Protein AF-A0A4R4DYJ2-F1 (afdb_monomer_lite)

Organism: NCBI:txid2545761

Secondary structure (DSSP, 8-state):
-EEEEEEEEEEE-STT-EEEEEEEPPTTEEEEEEEEEEEEE-SPPPPPPTTSPPP------TT---PPPPEEEEEEEE-SSSSSEEEEEEEES--TTTS---TT--SS---TTS----SEEEEEE--SSS-EEEEEEEE--S-TTPPP--EEEEEEEEEEEPPP--

Sequence (166 aa):
MKEQAIIHQEVVNRKGILRYLQVPLPGLAKRIIGVEASVMLLSALPALPLGGSPPAFPAYDPLFVVGVSDKAGSLSLQSPDTSDIFLQMEVFSTDVNSGLGDFSFVSEGPKEWLRGRKRYPVNLNVPTKAPILEGYYRDQWMPEGGPDITYQLNLIIWYEATPYDK

pLDDT: mean 71.41, std 17.68, range [35.44, 93.62]

Structure (mmCIF, N/CA/C/O backbone):
data_AF-A0A4R4DYJ2-F1
#
_entry.id   AF-A0A4R4DYJ2-F1
#
loop_
_atom_site.group_PDB
_atom_site.id
_atom_site.type_symbol
_atom_site.label_atom_id
_atom_site.label_alt_id
_atom_site.label_comp_id
_atom_site.label_asym_id
_atom_site.label_entity_id
_atom_site.label_seq_id
_atom_site.pdbx_PDB_ins_code
_atom_site.Cartn_x
_atom_site.Cartn_y
_atom_site.Cartn_z
_atom_site.occupancy
_atom_site.B_iso_or_equiv
_atom_site.auth_seq_id
_atom_site.auth_comp_id
_atom_site.auth_asym_id
_atom_site.auth_atom_id
_atom_site.pdbx_PDB_model_num
ATOM 1 N N . MET A 1 1 ? -22.247 5.877 11.373 1.00 64.31 1 MET A N 1
ATOM 2 C CA . MET A 1 1 ? -20.770 6.006 11.375 1.00 64.31 1 MET A CA 1
ATOM 3 C C . MET A 1 1 ? -20.377 6.785 10.131 1.00 64.31 1 MET A C 1
ATOM 5 O O . MET A 1 1 ? -21.146 6.748 9.178 1.00 64.31 1 MET A O 1
ATOM 9 N N . LYS A 1 2 ? -19.280 7.551 10.153 1.00 76.69 2 LYS A N 1
ATOM 10 C CA . LYS A 1 2 ? -18.866 8.379 9.006 1.00 76.69 2 LYS A CA 1
ATOM 11 C C . LYS A 1 2 ? -17.670 7.723 8.319 1.00 76.69 2 LYS A C 1
ATOM 13 O O . LYS A 1 2 ? -16.681 7.451 8.997 1.00 76.69 2 LYS A O 1
ATOM 18 N N . GLU A 1 3 ? -17.771 7.487 7.013 1.00 81.06 3 GLU A N 1
ATOM 19 C CA . GLU A 1 3 ? -16.650 7.020 6.191 1.00 81.06 3 GLU A CA 1
ATOM 20 C C . GLU A 1 3 ? -15.649 8.164 5.977 1.00 81.06 3 GLU A C 1
ATOM 22 O O . GLU A 1 3 ? -16.035 9.315 5.747 1.00 81.06 3 GLU A O 1
ATOM 27 N N . GLN A 1 4 ? -14.365 7.854 6.108 1.00 82.00 4 GLN A N 1
ATOM 28 C CA . GLN A 1 4 ? -13.242 8.766 5.911 1.00 82.00 4 GLN A CA 1
ATOM 29 C C . GLN A 1 4 ? -12.088 8.009 5.240 1.00 82.00 4 GLN A C 1
ATOM 31 O O . GLN A 1 4 ? -12.082 6.778 5.217 1.00 82.00 4 GLN A O 1
ATOM 36 N N . ALA A 1 5 ? -11.115 8.741 4.697 1.00 82.31 5 ALA A N 1
ATOM 37 C CA . ALA A 1 5 ? -9.948 8.161 4.045 1.00 82.31 5 ALA A CA 1
ATOM 38 C C . ALA A 1 5 ? -8.658 8.858 4.485 1.00 82.31 5 ALA A C 1
ATOM 40 O O . ALA A 1 5 ? -8.644 10.072 4.691 1.00 82.31 5 ALA A O 1
ATOM 41 N N . ILE A 1 6 ? -7.579 8.085 4.598 1.00 83.69 6 ILE A N 1
ATOM 42 C CA . ILE A 1 6 ? -6.206 8.588 4.701 1.00 83.69 6 ILE A CA 1
ATOM 43 C C . ILE A 1 6 ? -5.481 8.280 3.408 1.00 83.69 6 ILE A C 1
ATOM 45 O O . ILE A 1 6 ? -5.612 7.181 2.874 1.00 83.69 6 ILE A O 1
ATOM 49 N N . ILE A 1 7 ? -4.683 9.238 2.954 1.00 84.31 7 ILE A N 1
ATOM 50 C CA . ILE A 1 7 ? -3.773 9.069 1.831 1.00 84.31 7 ILE A CA 1
ATOM 51 C C . ILE A 1 7 ? -2.353 9.039 2.397 1.00 84.31 7 ILE A C 1
ATOM 53 O O . ILE A 1 7 ? -1.927 9.978 3.066 1.00 84.31 7 ILE A O 1
ATOM 57 N N . HIS A 1 8 ? -1.635 7.956 2.132 1.00 85.69 8 HIS A N 1
ATOM 58 C CA . HIS A 1 8 ? -0.218 7.800 2.426 1.00 85.69 8 HIS A CA 1
ATOM 59 C C . HIS A 1 8 ? 0.544 7.706 1.106 1.00 85.69 8 HIS A C 1
ATOM 61 O O . HIS A 1 8 ? 0.129 6.981 0.202 1.00 85.69 8 HIS A O 1
ATOM 67 N N . GLN A 1 9 ? 1.621 8.472 0.969 1.00 86.88 9 GLN A N 1
ATOM 68 C CA . GLN A 1 9 ? 2.361 8.596 -0.282 1.00 86.88 9 GLN A CA 1
ATOM 69 C C . GLN A 1 9 ? 3.833 8.316 -0.034 1.00 86.88 9 GLN A C 1
ATOM 71 O O . GLN A 1 9 ? 4.417 8.875 0.889 1.00 86.88 9 GLN A O 1
ATOM 76 N N . GLU A 1 10 ? 4.422 7.478 -0.879 1.00 88.38 10 GLU A N 1
ATOM 77 C CA . GLU A 1 10 ? 5.822 7.079 -0.780 1.00 88.38 10 GLU A CA 1
ATOM 78 C C . GLU A 1 10 ? 6.498 7.144 -2.142 1.00 88.38 10 GLU A C 1
ATOM 80 O O . GLU A 1 10 ? 5.923 6.753 -3.158 1.00 88.38 10 GLU A O 1
ATOM 85 N N . VAL A 1 11 ? 7.741 7.621 -2.173 1.00 89.19 11 VAL A N 1
ATOM 86 C CA . VAL A 1 11 ? 8.512 7.705 -3.418 1.00 89.19 11 VAL A CA 1
ATOM 87 C C . VAL A 1 11 ? 9.376 6.459 -3.570 1.00 89.19 11 VAL A C 1
ATOM 89 O O . VAL A 1 11 ? 10.256 6.164 -2.758 1.00 89.19 11 VAL A O 1
ATOM 92 N N . VAL A 1 12 ? 9.160 5.740 -4.666 1.00 88.62 12 VAL A N 1
ATOM 93 C CA . VAL A 1 12 ? 9.971 4.599 -5.079 1.00 88.62 12 VAL A CA 1
ATOM 94 C C . VAL A 1 12 ? 10.878 5.056 -6.212 1.00 88.62 12 VAL A C 1
ATOM 96 O O . VAL A 1 12 ? 10.411 5.476 -7.262 1.00 88.62 12 VAL A O 1
ATOM 99 N N . ASN A 1 13 ? 12.185 5.014 -5.978 1.00 88.12 13 ASN A N 1
ATOM 100 C CA . ASN A 1 13 ? 13.215 5.545 -6.878 1.00 88.12 13 ASN A CA 1
ATOM 101 C C . ASN A 1 13 ? 14.277 4.512 -7.270 1.00 88.12 13 ASN A C 1
ATOM 103 O O . ASN A 1 13 ? 15.280 4.859 -7.886 1.00 88.12 13 ASN A O 1
ATOM 107 N N . ARG A 1 14 ? 14.106 3.264 -6.836 1.00 84.56 14 ARG A N 1
ATOM 108 C CA . ARG A 1 14 ? 15.047 2.181 -7.091 1.00 84.56 14 ARG A CA 1
ATOM 109 C C . ARG A 1 14 ? 14.273 0.923 -7.403 1.00 84.56 14 ARG A C 1
ATOM 111 O O . ARG A 1 14 ? 13.349 0.574 -6.667 1.00 84.56 14 ARG A O 1
ATOM 118 N N . LYS A 1 15 ? 14.702 0.227 -8.444 1.00 83.62 15 LYS A N 1
ATOM 119 C CA . LYS A 1 15 ? 14.077 -1.015 -8.863 1.00 83.62 15 LYS A CA 1
ATOM 120 C C . LYS A 1 15 ? 14.258 -2.151 -7.856 1.00 83.62 15 LYS A C 1
ATOM 122 O O . LYS A 1 15 ? 15.302 -2.276 -7.213 1.00 83.62 15 LYS A O 1
ATOM 127 N N . GLY A 1 16 ? 13.244 -3.005 -7.749 1.00 84.31 16 GLY A N 1
ATOM 128 C CA . GLY A 1 16 ? 13.230 -4.220 -6.935 1.00 84.31 16 GLY A CA 1
ATOM 129 C C . GLY A 1 16 ? 13.270 -3.961 -5.430 1.00 84.31 16 GLY A C 1
ATOM 130 O O . GLY A 1 16 ? 13.500 -4.889 -4.654 1.00 84.31 16 GLY A O 1
ATOM 131 N N . ILE A 1 17 ? 13.085 -2.710 -5.001 1.00 89.69 17 ILE A N 1
ATOM 132 C CA . ILE A 1 17 ? 13.156 -2.354 -3.592 1.00 89.69 17 ILE A CA 1
ATOM 133 C C . ILE A 1 17 ? 11.950 -2.907 -2.830 1.00 89.69 17 ILE A C 1
ATOM 135 O O . ILE A 1 17 ? 10.804 -2.846 -3.282 1.00 89.69 17 ILE A O 1
ATOM 139 N N . LEU A 1 18 ? 12.227 -3.429 -1.638 1.00 91.31 18 LEU A N 1
ATOM 140 C CA . LEU A 1 18 ? 11.215 -3.714 -0.635 1.00 91.31 18 LEU A CA 1
ATOM 141 C C . LEU A 1 18 ? 11.100 -2.487 0.271 1.00 91.31 18 LEU A C 1
ATOM 143 O O . LEU A 1 18 ? 12.029 -2.167 1.013 1.00 91.31 18 LEU A O 1
ATOM 147 N N . ARG A 1 19 ? 9.980 -1.774 0.182 1.00 92.38 19 ARG A N 1
ATOM 148 C CA . ARG A 1 19 ? 9.667 -0.627 1.035 1.00 92.38 19 ARG A CA 1
ATOM 149 C C . ARG A 1 19 ? 8.837 -1.077 2.219 1.00 92.38 19 ARG A C 1
ATOM 151 O O . ARG A 1 19 ? 7.818 -1.732 2.040 1.00 92.38 19 ARG A O 1
ATOM 158 N N . TYR A 1 20 ? 9.286 -0.706 3.409 1.00 92.50 20 TYR A N 1
ATOM 159 C CA . TYR A 1 20 ? 8.494 -0.808 4.624 1.00 92.50 20 TYR A CA 1
ATOM 160 C C . TYR A 1 20 ? 7.584 0.416 4.741 1.00 92.50 20 TYR A C 1
ATOM 162 O O . TYR A 1 20 ? 8.034 1.528 4.470 1.00 92.50 20 TYR A O 1
ATOM 170 N N . LEU A 1 21 ? 6.325 0.201 5.112 1.00 92.06 21 LEU A N 1
ATOM 171 C CA . LEU A 1 21 ? 5.287 1.224 5.199 1.00 92.06 21 LEU A CA 1
ATOM 172 C C . LEU A 1 21 ? 4.742 1.286 6.624 1.00 92.06 21 LEU A C 1
ATOM 174 O O . LEU A 1 21 ? 4.465 0.247 7.222 1.00 92.06 21 LEU A O 1
ATOM 178 N N . GLN A 1 22 ? 4.535 2.503 7.124 1.00 91.62 22 GLN A N 1
ATOM 179 C CA . GLN A 1 22 ? 3.825 2.760 8.375 1.00 91.62 22 GLN A CA 1
ATOM 180 C C . GLN A 1 22 ? 2.779 3.846 8.146 1.00 91.62 22 GLN A C 1
ATOM 182 O O . GLN A 1 22 ? 3.109 4.999 7.867 1.00 91.62 22 GLN A O 1
ATOM 187 N N . VAL A 1 23 ? 1.507 3.475 8.278 1.00 89.56 23 VAL A N 1
ATOM 188 C CA . VAL A 1 23 ? 0.380 4.391 8.114 1.00 89.56 23 VAL A CA 1
ATOM 189 C C . VAL A 1 23 ? -0.303 4.591 9.464 1.00 89.56 23 VAL A C 1
ATOM 191 O O . VAL A 1 23 ? -1.020 3.698 9.924 1.00 89.56 23 VAL A O 1
ATOM 194 N N . PRO A 1 24 ? -0.096 5.739 10.129 1.00 88.62 24 PRO A N 1
ATOM 195 C CA . PRO A 1 24 ? -0.789 6.033 11.373 1.00 88.62 24 PRO A CA 1
ATOM 196 C C . PRO A 1 24 ? -2.277 6.242 11.088 1.00 88.62 24 PRO A C 1
ATOM 198 O O . PRO A 1 24 ? -2.645 7.052 10.233 1.00 88.62 24 PRO A O 1
ATOM 201 N N . LEU A 1 25 ? -3.143 5.533 11.813 1.00 85.50 25 LEU A N 1
ATOM 202 C CA . LEU A 1 25 ? -4.576 5.804 11.759 1.00 85.50 25 LEU A CA 1
ATOM 203 C C . LEU A 1 25 ? -4.970 6.823 12.832 1.00 85.50 25 LEU A C 1
ATOM 205 O O . LEU A 1 25 ? -4.347 6.897 13.895 1.00 85.50 25 LEU A O 1
ATOM 209 N N . PRO A 1 26 ? -6.039 7.602 12.608 1.00 82.56 26 PRO A N 1
ATOM 210 C CA . PRO A 1 26 ? -6.515 8.564 13.577 1.00 82.56 26 PRO A CA 1
ATOM 211 C C . PRO A 1 26 ? -7.154 7.796 14.727 1.00 82.56 26 PRO A C 1
ATOM 213 O O . PRO A 1 26 ? -7.809 6.775 14.516 1.00 82.56 26 PRO A O 1
ATOM 216 N N . GLY A 1 27 ? -7.066 8.329 15.942 1.00 79.69 27 GLY A N 1
ATOM 217 C CA . GLY A 1 27 ? -7.584 7.632 17.121 1.00 79.69 27 GLY A CA 1
ATOM 218 C C . GLY A 1 27 ? -9.096 7.411 17.179 1.00 79.69 27 GLY A C 1
ATOM 219 O O . GLY A 1 27 ? -9.602 6.776 18.100 1.00 79.69 27 GLY A O 1
ATOM 220 N N . LEU A 1 28 ? -9.819 7.940 16.195 1.00 81.44 28 LEU A N 1
ATOM 221 C CA . LEU A 1 28 ? -11.259 7.782 16.020 1.00 81.44 28 LEU A CA 1
ATOM 222 C C . LEU A 1 28 ? -11.619 6.675 15.024 1.00 81.44 28 LEU A C 1
ATOM 224 O O . LEU A 1 28 ? -12.807 6.397 14.853 1.00 81.44 28 LEU A O 1
ATOM 228 N N . ALA A 1 29 ? -10.633 6.083 14.341 1.00 83.62 29 ALA A N 1
ATOM 229 C CA . ALA A 1 29 ? -10.857 4.975 13.427 1.00 83.62 29 ALA A CA 1
ATOM 230 C C . ALA A 1 29 ? -11.276 3.733 14.215 1.00 83.62 29 ALA A C 1
ATOM 232 O O . ALA A 1 29 ? -10.573 3.290 15.117 1.00 83.62 29 ALA A O 1
ATOM 233 N N . LYS A 1 30 ? -12.433 3.171 13.862 1.00 85.94 30 LYS A N 1
ATOM 234 C CA . LYS A 1 30 ? -12.950 1.931 14.455 1.00 85.94 30 LYS A CA 1
ATOM 235 C C . LYS A 1 30 ? -12.789 0.725 13.556 1.00 85.94 30 LYS A C 1
ATOM 237 O O . LYS A 1 30 ? -12.713 -0.397 14.045 1.00 85.94 30 LYS A O 1
ATOM 242 N N . ARG A 1 31 ? -12.812 0.939 12.245 1.00 87.06 31 ARG A N 1
ATOM 243 C CA . ARG A 1 31 ? -12.816 -0.151 11.278 1.00 87.06 31 ARG A CA 1
ATOM 244 C C . ARG A 1 31 ? -12.241 0.308 9.957 1.00 87.06 31 ARG A C 1
ATOM 246 O O . ARG A 1 31 ? -12.647 1.350 9.460 1.00 87.06 31 ARG A O 1
ATOM 253 N N . ILE A 1 32 ? -11.345 -0.480 9.382 1.00 87.38 32 ILE A N 1
ATOM 254 C CA . ILE A 1 32 ? -10.902 -0.319 7.998 1.00 87.38 32 ILE A CA 1
ATOM 255 C C . ILE A 1 32 ? -11.923 -1.032 7.120 1.00 87.38 32 ILE A C 1
ATOM 257 O O . ILE A 1 32 ? -12.205 -2.214 7.329 1.00 87.38 32 ILE A O 1
ATOM 261 N N . ILE A 1 33 ? -12.485 -0.28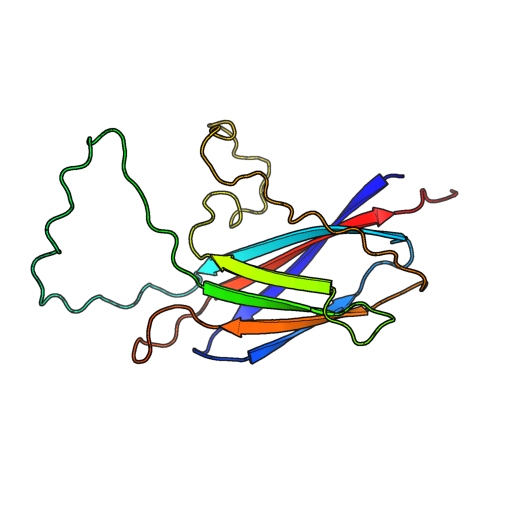6 6.172 1.00 87.38 33 ILE A N 1
ATOM 262 C CA . ILE A 1 33 ? -13.559 -0.730 5.274 1.00 87.38 33 ILE A CA 1
ATOM 263 C C . ILE A 1 33 ? -13.076 -0.942 3.837 1.00 87.38 33 ILE A C 1
ATOM 265 O O . ILE A 1 33 ? -13.763 -1.560 3.021 1.00 87.38 33 ILE A O 1
ATOM 269 N N . GLY A 1 34 ? -11.886 -0.442 3.510 1.00 85.56 34 GLY A N 1
ATOM 270 C CA . GLY A 1 34 ? -11.290 -0.692 2.213 1.00 85.56 34 GLY A CA 1
ATOM 271 C C . GLY A 1 34 ? -9.895 -0.120 2.061 1.00 85.56 34 GLY A C 1
ATOM 272 O O . GLY A 1 34 ? -9.490 0.783 2.790 1.00 85.56 34 GLY A O 1
ATOM 273 N N . VAL A 1 35 ? -9.172 -0.660 1.090 1.00 86.94 35 VAL A N 1
ATOM 274 C CA . VAL A 1 35 ? -7.828 -0.209 0.730 1.00 86.94 35 VAL A CA 1
ATOM 275 C C . VAL A 1 35 ? -7.748 -0.047 -0.780 1.00 86.94 35 VAL A C 1
ATOM 277 O O . VAL A 1 35 ? -8.274 -0.874 -1.527 1.00 86.94 35 VAL A O 1
ATOM 280 N N . GLU A 1 36 ? -7.090 1.020 -1.217 1.00 85.06 36 GLU A N 1
ATOM 281 C CA . GLU A 1 36 ? -6.746 1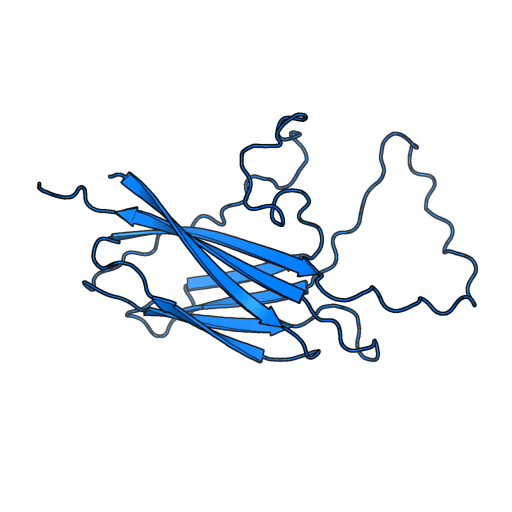.269 -2.614 1.00 85.06 36 GLU A CA 1
ATOM 282 C C . GLU A 1 36 ? -5.258 1.566 -2.713 1.00 85.06 36 GLU A C 1
ATOM 284 O O . GLU A 1 36 ? -4.689 2.236 -1.852 1.00 85.06 36 GLU A O 1
ATOM 289 N N . ALA A 1 37 ? -4.630 1.093 -3.780 1.00 83.25 37 ALA A N 1
ATOM 290 C CA . ALA A 1 37 ? -3.238 1.379 -4.063 1.00 83.25 37 ALA A CA 1
ATOM 291 C C . ALA A 1 37 ? -3.104 1.815 -5.516 1.00 83.25 37 ALA A C 1
ATOM 293 O O . ALA A 1 37 ? -3.710 1.227 -6.414 1.00 83.25 37 ALA A O 1
ATOM 294 N N . SER A 1 38 ? -2.302 2.843 -5.750 1.00 77.75 38 SER A N 1
ATOM 295 C CA . SER A 1 38 ? -1.999 3.329 -7.084 1.00 77.75 38 SER A CA 1
ATOM 296 C C . SER A 1 38 ? -0.575 3.811 -7.183 1.00 77.75 38 SER A C 1
ATOM 298 O O . SER A 1 38 ? 0.077 4.077 -6.177 1.00 77.75 38 SER A O 1
ATOM 300 N N . VAL A 1 39 ? -0.088 3.931 -8.408 1.00 78.75 39 VAL A N 1
ATOM 301 C CA . VAL A 1 39 ? 1.223 4.505 -8.662 1.00 78.75 39 VAL A CA 1
ATOM 302 C C . VAL A 1 39 ? 1.125 5.611 -9.698 1.00 78.75 39 VAL A C 1
ATOM 304 O O . VAL A 1 39 ? 0.309 5.557 -10.615 1.00 78.75 39 VAL A O 1
ATOM 307 N N . MET A 1 40 ? 1.967 6.622 -9.540 1.00 77.94 40 MET A N 1
ATOM 308 C CA . MET A 1 40 ? 2.110 7.731 -10.469 1.00 77.94 40 MET A CA 1
ATOM 309 C C . MET A 1 40 ? 3.573 7.833 -10.876 1.00 77.94 40 MET A C 1
ATOM 311 O O . MET A 1 40 ? 4.441 8.055 -10.036 1.00 77.94 40 MET A O 1
ATOM 315 N N . LEU A 1 41 ? 3.859 7.658 -12.163 1.00 76.19 41 LEU A N 1
ATOM 316 C CA . LEU A 1 41 ? 5.213 7.802 -12.683 1.00 76.19 41 LEU A CA 1
ATOM 317 C C . LEU A 1 41 ? 5.671 9.265 -12.555 1.00 76.19 41 LEU A C 1
ATOM 319 O O . LEU A 1 41 ? 4.963 10.172 -12.986 1.00 76.19 41 LEU A O 1
ATOM 323 N N . LEU A 1 42 ? 6.850 9.483 -11.970 1.00 77.56 42 LEU A N 1
ATOM 324 C CA . LEU A 1 42 ? 7.463 10.807 -11.808 1.00 77.56 42 LEU A CA 1
ATOM 325 C C . LEU A 1 42 ? 8.647 11.019 -12.766 1.00 77.56 42 LEU A C 1
ATOM 327 O O . LEU A 1 42 ? 8.933 12.146 -13.162 1.00 77.56 42 LEU A O 1
ATOM 331 N N . SER A 1 43 ? 9.355 9.948 -13.132 1.00 69.81 43 SER A N 1
ATOM 332 C CA . SER A 1 43 ? 10.474 9.977 -14.080 1.00 69.81 43 SER A CA 1
ATOM 333 C C . SER A 1 43 ? 10.016 9.878 -15.535 1.00 69.81 43 SER A C 1
ATOM 335 O O . SER A 1 43 ? 8.991 9.268 -15.831 1.00 69.81 43 SER A O 1
ATOM 337 N N . ALA A 1 44 ? 10.838 10.368 -16.465 1.00 64.00 44 ALA A N 1
ATOM 338 C CA . ALA A 1 44 ? 10.662 10.055 -17.880 1.00 64.00 44 ALA A CA 1
ATOM 339 C C . ALA A 1 44 ? 10.727 8.535 -18.104 1.00 64.00 44 ALA A C 1
ATOM 341 O O . ALA A 1 44 ? 11.566 7.852 -17.510 1.00 64.00 44 ALA A O 1
ATOM 342 N N . LEU A 1 45 ? 9.850 8.007 -18.963 1.00 63.22 45 LEU A N 1
ATOM 343 C CA . LEU A 1 45 ? 9.961 6.618 -19.396 1.00 63.22 45 LEU A CA 1
ATOM 344 C C . LEU A 1 45 ? 11.312 6.422 -20.094 1.00 63.22 45 LEU A C 1
ATOM 346 O O . LEU A 1 45 ? 11.710 7.269 -20.902 1.00 63.22 45 LEU A O 1
ATOM 350 N N . PRO A 1 46 ? 12.023 5.325 -19.805 1.00 57.56 46 PRO A N 1
ATOM 351 C CA . PRO A 1 46 ? 13.261 5.045 -20.499 1.00 57.56 46 PRO A CA 1
ATOM 352 C C . PRO A 1 46 ? 13.005 4.861 -21.992 1.00 57.56 46 PRO A C 1
ATOM 354 O O . PRO A 1 46 ? 12.018 4.243 -22.393 1.00 57.56 46 PRO A O 1
ATOM 357 N N . ALA A 1 47 ? 13.899 5.411 -22.815 1.00 56.44 47 ALA A N 1
ATOM 358 C CA . ALA A 1 47 ? 13.825 5.252 -24.258 1.00 56.44 47 ALA A CA 1
ATOM 359 C C . ALA A 1 47 ? 13.856 3.756 -24.598 1.00 56.44 47 ALA A C 1
ATOM 361 O O . ALA A 1 47 ? 14.826 3.061 -24.287 1.00 56.44 47 ALA A O 1
ATOM 362 N N . LEU A 1 48 ? 12.788 3.255 -25.222 1.00 55.03 48 LEU A N 1
ATOM 363 C CA . LEU A 1 48 ? 12.797 1.912 -25.787 1.00 55.03 48 LEU A CA 1
ATOM 364 C C . LEU A 1 48 ? 13.923 1.847 -26.832 1.00 55.03 48 LEU A C 1
ATOM 366 O O . LEU A 1 48 ? 14.090 2.805 -27.595 1.00 55.03 48 LEU A O 1
ATOM 370 N N . PRO A 1 49 ? 14.707 0.757 -26.894 1.00 52.34 49 PRO A N 1
ATOM 371 C CA . PRO A 1 49 ? 15.687 0.600 -27.957 1.00 52.34 49 PRO A CA 1
ATOM 372 C C . PRO A 1 49 ? 14.953 0.675 -29.304 1.00 52.34 49 PRO A C 1
ATOM 374 O O . PRO A 1 49 ? 14.084 -0.145 -29.589 1.00 52.34 49 PRO A O 1
ATOM 377 N N . LEU A 1 50 ? 15.304 1.666 -30.130 1.00 49.31 50 LEU A N 1
ATOM 378 C CA . LEU A 1 50 ? 14.701 1.983 -31.439 1.00 49.31 50 LEU A CA 1
ATOM 379 C C . LEU A 1 50 ? 14.918 0.892 -32.519 1.00 49.31 50 LEU A C 1
ATOM 381 O O . LEU A 1 50 ? 14.881 1.177 -33.711 1.00 49.31 50 LEU A O 1
ATOM 385 N N . GLY A 1 51 ? 15.194 -0.353 -32.128 1.00 48.22 51 GLY A N 1
ATOM 386 C CA . GLY A 1 51 ? 15.731 -1.402 -33.000 1.00 48.22 51 GLY A CA 1
ATOM 387 C C . GLY A 1 51 ? 14.786 -2.553 -33.338 1.00 48.22 51 GLY A C 1
ATOM 388 O O . GLY A 1 51 ? 15.237 -3.524 -33.937 1.00 48.22 51 GLY A O 1
ATOM 389 N N . GLY A 1 52 ? 13.509 -2.492 -32.958 1.00 52.69 52 GLY A N 1
ATOM 390 C CA . GLY A 1 52 ? 12.533 -3.538 -33.269 1.00 52.69 52 GLY A CA 1
ATOM 391 C C . GLY A 1 52 ? 11.337 -2.965 -34.009 1.00 52.69 52 GLY A C 1
ATOM 392 O O . GLY A 1 52 ? 10.733 -2.001 -33.544 1.00 52.69 52 GLY A O 1
ATOM 393 N N . SER A 1 53 ? 10.968 -3.569 -35.141 1.00 55.28 53 SER A N 1
ATOM 394 C CA . SER A 1 53 ? 9.628 -3.396 -35.705 1.00 55.28 53 SER A CA 1
ATOM 395 C C . SER A 1 53 ? 8.609 -3.620 -34.581 1.00 55.28 53 SER A C 1
ATOM 397 O O . SER A 1 53 ? 8.722 -4.653 -33.907 1.00 55.28 53 SER A O 1
ATOM 399 N N . PRO A 1 54 ? 7.666 -2.688 -34.335 1.00 53.91 54 PRO A N 1
ATOM 400 C CA . PRO A 1 54 ? 6.668 -2.880 -33.294 1.00 53.91 54 PRO A CA 1
ATOM 401 C C . PRO A 1 54 ? 5.999 -4.239 -33.525 1.00 53.91 54 PRO A C 1
ATOM 403 O O . PRO A 1 54 ? 5.724 -4.574 -34.684 1.00 53.91 54 PRO A O 1
ATOM 406 N N . PRO A 1 55 ? 5.798 -5.056 -32.473 1.00 53.06 55 PRO A N 1
ATOM 407 C CA . PRO A 1 55 ? 5.072 -6.306 -32.626 1.00 53.06 55 PRO A CA 1
ATOM 408 C C . PRO A 1 55 ? 3.761 -5.983 -33.334 1.00 53.06 55 PRO A C 1
ATOM 410 O O . PRO A 1 55 ? 3.102 -5.004 -32.978 1.00 53.06 55 PRO A O 1
ATOM 413 N N . ALA A 1 56 ? 3.430 -6.747 -34.378 1.00 56.62 56 ALA A N 1
ATOM 414 C CA . ALA A 1 56 ? 2.181 -6.560 -35.094 1.00 56.62 56 ALA A CA 1
ATOM 415 C C . ALA A 1 56 ? 1.057 -6.595 -34.056 1.00 56.62 56 ALA A C 1
ATOM 417 O O . ALA A 1 56 ? 0.821 -7.631 -33.430 1.00 56.62 56 ALA A O 1
ATOM 418 N N . PHE A 1 57 ? 0.433 -5.441 -33.812 1.00 53.94 57 PHE A N 1
ATOM 419 C CA . PHE A 1 57 ? -0.710 -5.380 -32.922 1.00 53.94 57 PHE A CA 1
ATOM 420 C C . PHE A 1 57 ? -1.736 -6.376 -33.471 1.00 53.94 57 PHE A C 1
ATOM 422 O O . PHE A 1 57 ? -1.964 -6.392 -34.687 1.00 53.94 57 PHE A O 1
ATOM 429 N N . PRO A 1 58 ? -2.335 -7.234 -32.630 1.00 57.69 58 PRO A N 1
ATOM 430 C CA . PRO A 1 58 ? -3.476 -8.017 -33.071 1.00 57.69 58 PRO A CA 1
ATOM 431 C C . PRO A 1 58 ? -4.493 -7.041 -33.664 1.00 57.69 58 PRO A C 1
ATOM 433 O O . PRO A 1 58 ? -4.649 -5.935 -33.142 1.00 57.69 58 PRO A O 1
ATOM 436 N N . ALA A 1 59 ? -5.131 -7.414 -34.772 1.00 57.69 59 ALA A N 1
ATOM 437 C CA . ALA A 1 59 ? -6.148 -6.593 -35.417 1.00 57.69 59 ALA A CA 1
ATOM 438 C C . ALA A 1 59 ? -7.384 -6.500 -34.504 1.00 57.69 59 ALA A C 1
ATOM 440 O O . ALA A 1 59 ? -8.363 -7.219 -34.680 1.00 57.69 59 ALA A O 1
ATOM 441 N N . TYR A 1 60 ? -7.299 -5.669 -33.470 1.00 55.75 60 TYR A N 1
ATOM 442 C CA . TYR A 1 60 ? -8.428 -5.274 -32.652 1.00 55.75 60 TYR A CA 1
ATOM 443 C C . TYR A 1 60 ? -9.231 -4.224 -33.417 1.00 55.75 60 TYR A C 1
ATOM 445 O O . TYR A 1 60 ? -8.682 -3.456 -34.211 1.00 55.75 60 TYR A O 1
ATOM 453 N N . ASP A 1 61 ? -10.540 -4.208 -33.185 1.00 58.44 61 ASP A N 1
ATOM 454 C CA . ASP A 1 61 ? -11.401 -3.127 -33.646 1.00 58.44 61 ASP A CA 1
ATOM 455 C C . ASP A 1 61 ? -10.802 -1.786 -33.165 1.00 58.44 61 ASP A C 1
ATOM 457 O O . ASP A 1 61 ? -10.505 -1.661 -31.975 1.00 58.44 61 ASP A O 1
ATOM 461 N N . PRO A 1 62 ? -10.588 -0.784 -34.039 1.00 57.66 62 PRO A N 1
ATOM 462 C CA . PRO A 1 62 ? -10.058 0.524 -33.646 1.00 57.66 62 PRO A CA 1
ATOM 463 C C . PRO A 1 62 ? -10.910 1.251 -32.589 1.00 57.66 62 PRO A C 1
ATOM 465 O O . PRO A 1 62 ? -10.424 2.194 -31.967 1.00 57.66 62 PRO A O 1
ATOM 468 N N . LEU A 1 63 ? -12.152 0.815 -32.351 1.00 54.72 63 LEU A N 1
ATOM 469 C CA . LEU A 1 63 ? -13.002 1.287 -31.252 1.00 54.72 63 LEU A CA 1
ATOM 470 C C . LEU A 1 63 ? -12.690 0.622 -29.896 1.00 54.72 63 LEU A C 1
ATOM 472 O O . LEU A 1 63 ? -13.154 1.098 -28.860 1.00 54.72 63 LEU A O 1
ATOM 476 N N . PHE A 1 64 ? -11.890 -0.447 -29.878 1.00 43.28 64 PHE A N 1
ATOM 477 C CA . PHE A 1 64 ? -11.527 -1.229 -28.696 1.00 43.28 64 PHE A CA 1
ATOM 478 C C . PHE A 1 64 ? -10.006 -1.347 -28.557 1.00 43.28 64 PHE A C 1
ATOM 480 O O . PHE A 1 64 ? -9.392 -2.370 -28.859 1.00 43.28 64 PHE A O 1
ATOM 487 N N . VAL A 1 65 ? -9.387 -0.293 -28.028 1.00 50.34 65 VAL A N 1
ATOM 488 C CA . VAL A 1 65 ? -7.976 -0.328 -27.628 1.00 50.34 65 VAL A CA 1
ATOM 489 C C . VAL A 1 65 ? -7.871 -0.959 -26.240 1.00 50.34 65 VAL A C 1
ATOM 491 O O . VAL A 1 65 ? -8.189 -0.332 -25.230 1.00 50.34 65 VAL A O 1
ATOM 494 N N . VAL A 1 66 ? -7.419 -2.213 -26.177 1.00 49.81 66 VAL A N 1
ATOM 495 C CA . VAL A 1 66 ? -7.091 -2.875 -24.907 1.00 49.81 66 VAL A CA 1
ATOM 496 C C . VAL A 1 66 ? -5.705 -2.409 -24.461 1.00 49.81 66 VAL A C 1
ATOM 498 O O . VAL A 1 66 ? -4.686 -2.890 -24.954 1.00 49.81 66 VAL A O 1
ATOM 501 N N . GLY A 1 67 ? -5.663 -1.452 -23.534 1.00 51.59 67 GLY A N 1
ATOM 502 C CA . GLY A 1 67 ? -4.434 -1.094 -22.829 1.00 51.59 67 GLY A CA 1
ATOM 503 C C . GLY A 1 67 ? -4.089 -2.168 -21.798 1.00 51.59 67 GLY A C 1
ATOM 504 O O . GLY A 1 67 ? -4.913 -2.487 -20.942 1.00 51.59 67 GLY A O 1
ATOM 505 N N . VAL A 1 68 ? -2.887 -2.739 -21.875 1.00 53.00 68 VAL A N 1
ATOM 506 C CA . VAL A 1 68 ? -2.383 -3.639 -20.831 1.00 53.00 68 VAL A CA 1
ATOM 507 C C . VAL A 1 68 ? -1.910 -2.775 -19.666 1.00 53.00 68 VAL A C 1
ATOM 509 O O . VAL A 1 68 ? -1.004 -1.964 -19.836 1.00 53.00 68 VAL A O 1
ATOM 512 N N . SER A 1 69 ? -2.532 -2.922 -18.494 1.00 62.81 69 SER A N 1
ATOM 513 C CA . SER A 1 69 ? -2.018 -2.296 -17.276 1.00 62.81 69 SER A CA 1
ATOM 514 C C . SER A 1 69 ? -0.802 -3.072 -16.785 1.00 62.81 69 SER A C 1
ATOM 516 O O . SER A 1 69 ? -0.922 -4.248 -16.430 1.00 62.81 69 SER A O 1
ATOM 518 N N . ASP A 1 70 ? 0.360 -2.424 -16.725 1.00 71.81 70 ASP A N 1
ATOM 519 C CA . ASP A 1 70 ? 1.561 -3.079 -16.206 1.00 71.81 70 ASP A CA 1
ATOM 520 C C . ASP A 1 70 ? 1.471 -3.245 -14.691 1.00 71.81 70 ASP A C 1
ATOM 522 O O . ASP A 1 70 ? 1.044 -2.345 -13.962 1.00 71.81 70 ASP A O 1
ATOM 526 N N . LYS A 1 71 ? 1.922 -4.395 -14.192 1.00 81.38 71 LYS A N 1
ATOM 527 C CA . LYS A 1 71 ? 2.088 -4.604 -12.756 1.00 81.38 71 LYS A CA 1
ATOM 528 C C . LYS A 1 71 ? 3.254 -3.748 -12.258 1.00 81.38 71 LYS A C 1
ATOM 530 O O . LYS A 1 71 ? 4.386 -3.912 -12.703 1.00 81.38 71 LYS A O 1
ATOM 535 N N . ALA A 1 72 ? 2.967 -2.858 -11.317 1.00 84.38 72 ALA A N 1
ATOM 536 C CA . ALA A 1 72 ? 3.957 -2.025 -10.649 1.00 84.38 72 ALA A CA 1
ATOM 537 C C . ALA A 1 72 ? 4.588 -2.743 -9.446 1.00 84.38 72 ALA A C 1
ATOM 539 O O . ALA A 1 72 ? 5.779 -2.607 -9.182 1.00 84.38 72 ALA A O 1
ATOM 540 N N . GLY A 1 73 ? 3.812 -3.551 -8.722 1.00 88.50 73 GLY A N 1
ATOM 541 C CA . GLY A 1 73 ? 4.328 -4.233 -7.542 1.00 88.50 73 GLY A CA 1
ATOM 542 C C . GLY A 1 73 ? 3.297 -5.059 -6.794 1.00 88.50 73 GLY A C 1
ATOM 543 O O . GLY A 1 73 ? 2.183 -5.294 -7.268 1.00 88.50 73 GLY A O 1
ATOM 544 N N . SER A 1 74 ? 3.683 -5.502 -5.601 1.00 91.50 74 SER A N 1
ATOM 545 C CA . SER A 1 74 ? 2.798 -6.180 -4.652 1.00 91.50 74 SER A CA 1
ATOM 546 C C . SER A 1 74 ? 2.817 -5.472 -3.303 1.00 91.50 74 SER A C 1
ATOM 548 O O . SER A 1 74 ? 3.894 -5.236 -2.752 1.00 91.50 74 SER A O 1
ATOM 550 N N . LEU A 1 75 ? 1.634 -5.179 -2.771 1.00 92.12 75 LEU A N 1
ATOM 551 C CA . LEU A 1 75 ? 1.417 -4.57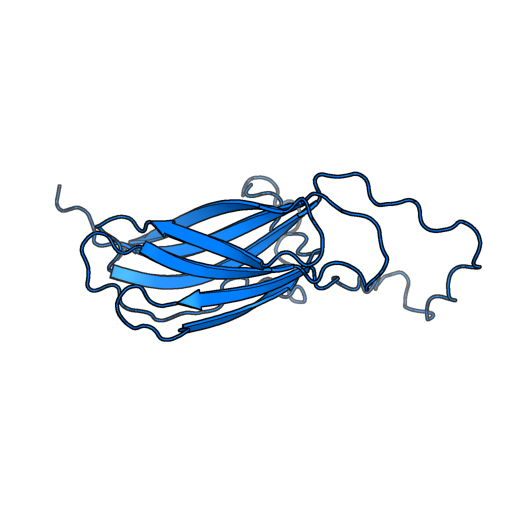7 -1.462 1.00 92.12 75 LEU A CA 1
ATOM 552 C C . LEU A 1 75 ? 0.912 -5.637 -0.481 1.00 92.12 75 LEU A C 1
ATOM 554 O O . LEU A 1 75 ? -0.039 -6.355 -0.789 1.00 92.12 75 LEU A O 1
ATOM 558 N N . SER A 1 76 ? 1.500 -5.669 0.710 1.00 93.44 76 SER A N 1
ATOM 559 C CA . SER A 1 76 ? 1.034 -6.465 1.844 1.00 93.44 76 SER A CA 1
ATOM 560 C C . SER A 1 76 ? 0.840 -5.562 3.057 1.00 93.44 76 SER A C 1
ATOM 562 O O . SER A 1 76 ? 1.761 -4.831 3.415 1.00 93.44 76 SER A O 1
ATOM 564 N N . LEU A 1 77 ? -0.325 -5.627 3.704 1.00 91.50 77 LEU A N 1
ATOM 565 C CA . LEU A 1 77 ? -0.623 -4.887 4.932 1.00 91.50 77 LEU A CA 1
ATOM 566 C C . LEU A 1 77 ? -0.897 -5.844 6.093 1.00 91.50 77 LEU A C 1
ATOM 568 O O . LEU A 1 77 ? -1.591 -6.854 5.943 1.00 91.50 77 LEU A O 1
ATOM 572 N N . GLN A 1 78 ? -0.356 -5.491 7.250 1.00 90.38 78 GLN A N 1
ATOM 573 C CA . GLN A 1 78 ? -0.481 -6.202 8.513 1.00 90.38 78 GLN A CA 1
ATOM 574 C C . GLN A 1 78 ? -1.427 -5.464 9.444 1.00 90.38 78 GLN A C 1
ATOM 576 O O . GLN A 1 78 ? -1.541 -4.234 9.411 1.00 90.38 78 GLN A O 1
ATOM 581 N N . SER A 1 79 ? -2.153 -6.237 10.245 1.00 82.25 79 SER A N 1
ATOM 582 C CA . SER A 1 79 ? -3.097 -5.639 11.173 1.00 82.25 79 SER A CA 1
ATOM 583 C C . SER A 1 79 ? -2.336 -4.969 12.323 1.00 82.25 79 SER A C 1
ATOM 585 O O . SER A 1 79 ? -1.258 -5.437 12.680 1.00 82.25 79 SER A O 1
ATOM 587 N N . PRO A 1 80 ? -2.876 -3.906 12.934 1.00 75.69 80 PRO A N 1
ATOM 588 C CA . PRO A 1 80 ? -2.162 -3.209 14.001 1.00 75.69 80 PRO A CA 1
ATOM 589 C C . PRO A 1 80 ? -1.935 -4.042 15.269 1.00 75.69 80 PRO A C 1
ATOM 591 O O . PRO A 1 80 ? -0.998 -3.773 16.012 1.00 75.69 80 PRO A O 1
ATOM 594 N N . ASP A 1 81 ? -2.802 -5.024 15.540 1.00 71.25 81 ASP A N 1
ATOM 595 C CA . ASP A 1 81 ? -2.802 -5.760 16.814 1.00 71.25 81 ASP A CA 1
ATOM 596 C C . ASP A 1 81 ? -2.445 -7.244 16.661 1.00 71.25 81 ASP A C 1
ATOM 598 O O . ASP A 1 81 ? -2.051 -7.888 17.630 1.00 71.25 81 ASP A O 1
ATOM 602 N N . THR A 1 82 ? -2.587 -7.804 15.457 1.00 66.00 82 THR A N 1
ATOM 603 C CA . THR A 1 82 ? -2.194 -9.184 15.135 1.00 66.00 82 THR A CA 1
ATOM 604 C C . THR A 1 82 ? -1.073 -9.145 14.106 1.00 66.00 82 THR A C 1
ATOM 606 O O . THR A 1 82 ? -1.185 -8.447 13.100 1.00 66.00 82 THR A O 1
ATOM 609 N N . SER A 1 83 ? -0.023 -9.942 14.298 1.00 66.31 83 SER A N 1
ATOM 610 C CA . SER A 1 83 ? 1.114 -10.039 13.364 1.00 66.31 83 SER A CA 1
ATOM 611 C C . SER A 1 83 ? 0.768 -10.677 12.006 1.00 66.31 83 SER A C 1
ATOM 613 O O . SER A 1 83 ? 1.662 -11.023 11.236 1.00 66.31 83 SER A O 1
ATOM 615 N N . ASP A 1 84 ? -0.520 -10.835 11.705 1.00 81.19 84 ASP A N 1
ATOM 616 C CA . ASP A 1 84 ? -1.018 -11.453 10.490 1.00 81.19 84 ASP A CA 1
ATOM 617 C C . ASP A 1 84 ? -1.251 -10.414 9.387 1.00 81.19 84 ASP A C 1
ATOM 619 O O . ASP A 1 84 ? -1.721 -9.290 9.603 1.00 81.19 84 ASP A O 1
ATOM 623 N N . ILE A 1 85 ? -0.936 -10.831 8.161 1.00 86.25 85 ILE A N 1
ATOM 624 C CA . ILE A 1 85 ? -1.208 -10.075 6.941 1.00 86.25 85 ILE A CA 1
ATOM 625 C C . ILE A 1 85 ? -2.703 -10.196 6.641 1.00 86.25 85 ILE A C 1
ATOM 627 O O . ILE A 1 85 ? -3.189 -11.281 6.329 1.00 86.25 85 ILE A O 1
ATOM 631 N N . PHE A 1 86 ? -3.435 -9.083 6.710 1.00 88.06 86 PHE A N 1
ATOM 632 C CA . PHE A 1 86 ? -4.876 -9.066 6.418 1.00 88.06 86 PHE A CA 1
ATOM 633 C C . PHE A 1 86 ? -5.181 -8.727 4.957 1.00 88.06 86 PHE A C 1
ATOM 635 O O . PHE A 1 86 ? -6.288 -8.981 4.482 1.00 88.06 86 PHE A O 1
ATOM 642 N N . LEU A 1 87 ? -4.224 -8.124 4.247 1.00 88.94 87 LEU A N 1
ATOM 643 C CA . LEU A 1 87 ? -4.378 -7.753 2.849 1.00 88.94 87 LEU A CA 1
ATOM 644 C C . LEU A 1 87 ? -3.096 -8.031 2.081 1.00 88.94 87 LEU A C 1
ATOM 646 O O . LEU A 1 87 ? -2.016 -7.596 2.476 1.00 88.94 87 LEU A O 1
ATOM 650 N N . GLN A 1 88 ? -3.254 -8.674 0.931 1.00 91.06 88 GLN A N 1
ATOM 651 C CA . GLN A 1 88 ? -2.225 -8.777 -0.086 1.00 91.06 88 GLN A CA 1
ATOM 652 C C . GLN A 1 88 ? -2.860 -8.472 -1.441 1.00 91.06 88 GLN A C 1
ATOM 654 O O . GLN A 1 88 ? -3.853 -9.096 -1.813 1.00 91.06 88 GLN A O 1
ATOM 659 N N . MET A 1 89 ? -2.319 -7.494 -2.165 1.00 87.19 89 MET A N 1
ATOM 660 C CA . MET A 1 89 ? -2.847 -7.090 -3.466 1.00 87.19 89 MET A CA 1
ATOM 661 C C . MET A 1 89 ? -1.743 -6.699 -4.444 1.00 87.19 89 MET A C 1
ATOM 663 O O . MET A 1 89 ? -0.645 -6.296 -4.059 1.00 87.19 89 MET A O 1
ATOM 667 N N . GLU A 1 90 ? -2.048 -6.808 -5.732 1.00 87.31 90 GLU A N 1
ATOM 668 C CA . GLU A 1 90 ? -1.184 -6.320 -6.802 1.00 87.31 90 GLU A CA 1
ATOM 669 C C . GLU A 1 90 ? -1.497 -4.854 -7.101 1.00 87.31 90 GLU A C 1
ATOM 671 O O . GLU A 1 90 ? -2.659 -4.446 -7.128 1.00 87.31 90 GLU A O 1
ATOM 676 N N . VAL A 1 91 ? -0.448 -4.067 -7.327 1.00 85.00 91 VAL A N 1
ATOM 677 C CA . VAL A 1 91 ? -0.547 -2.649 -7.679 1.00 85.00 91 VAL A CA 1
ATOM 678 C C . VAL A 1 91 ? -0.189 -2.500 -9.151 1.00 85.00 91 VAL A C 1
ATOM 680 O O . VAL A 1 91 ? 0.811 -3.063 -9.599 1.00 85.00 91 VAL A O 1
ATOM 683 N N . PHE A 1 92 ? -0.995 -1.751 -9.902 1.00 79.12 92 PHE A N 1
ATOM 684 C CA . PHE A 1 92 ? -0.855 -1.584 -11.351 1.00 79.12 92 PHE A CA 1
ATOM 685 C C . PHE A 1 92 ? -0.556 -0.128 -11.727 1.00 79.12 92 PHE A C 1
ATOM 687 O O . PHE A 1 92 ? -1.024 0.798 -11.066 1.00 79.12 92 PHE A O 1
ATOM 694 N N . SER A 1 93 ? 0.216 0.061 -12.801 1.00 69.12 93 SER A N 1
ATOM 695 C CA . SER A 1 93 ? 0.693 1.354 -13.308 1.00 69.12 93 SER A CA 1
ATOM 696 C C . SER A 1 93 ? -0.392 2.216 -13.936 1.00 69.12 93 SER A C 1
ATOM 698 O O . SER A 1 93 ? -0.388 3.438 -13.818 1.00 69.12 93 SER A O 1
ATOM 700 N N . THR A 1 94 ? -1.318 1.566 -14.633 1.00 60.16 94 THR A N 1
ATOM 701 C CA . THR A 1 94 ? -2.378 2.201 -15.409 1.00 60.16 94 THR A CA 1
ATOM 702 C C . THR A 1 94 ? -3.696 1.910 -14.725 1.00 60.16 94 THR A C 1
ATOM 704 O O . THR A 1 94 ? -4.488 1.074 -15.156 1.00 60.16 94 THR A O 1
ATOM 707 N N . ASP A 1 95 ? -3.913 2.604 -13.615 1.00 51.09 95 ASP A N 1
ATOM 708 C CA . ASP A 1 95 ? -5.256 2.863 -13.131 1.00 51.09 95 ASP A CA 1
ATOM 709 C C . ASP A 1 95 ? -5.574 4.317 -13.471 1.00 51.09 95 ASP A C 1
ATOM 711 O O . ASP A 1 95 ? -5.232 5.249 -12.741 1.00 51.09 95 ASP A O 1
ATOM 715 N N . VAL A 1 96 ? -6.175 4.496 -14.649 1.00 45.62 96 VAL A N 1
ATOM 716 C CA . VAL A 1 96 ? -6.449 5.792 -15.293 1.00 45.62 96 VAL A CA 1
ATOM 717 C C . VAL A 1 96 ? -7.247 6.740 -14.380 1.00 45.62 96 VAL A C 1
ATOM 719 O O . VAL A 1 96 ? -7.230 7.946 -14.584 1.00 45.62 96 VAL A O 1
ATOM 722 N N . ASN A 1 97 ? -7.859 6.230 -13.307 1.00 42.34 97 ASN A N 1
ATOM 723 C CA . ASN A 1 97 ? -8.629 7.030 -12.359 1.00 42.34 97 ASN A CA 1
ATOM 724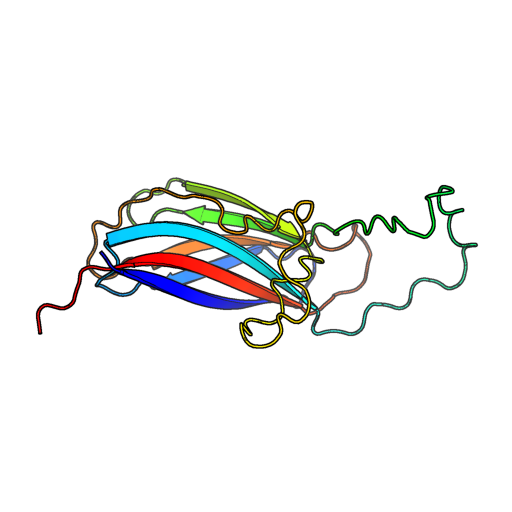 C C . ASN A 1 97 ? -7.916 7.283 -11.014 1.00 42.34 97 ASN A C 1
ATOM 726 O O . ASN A 1 97 ? -8.538 7.837 -10.113 1.00 42.34 97 ASN A O 1
ATOM 730 N N . SER A 1 98 ? -6.713 6.740 -10.760 1.00 45.41 98 SER A N 1
ATOM 731 C CA . SER A 1 98 ? -6.114 6.739 -9.401 1.00 45.41 98 SER A CA 1
ATOM 732 C C . SER A 1 98 ? -5.029 7.779 -9.184 1.00 45.41 98 SER A C 1
ATOM 734 O O . SER A 1 98 ? -4.717 8.096 -8.039 1.00 45.41 98 SER A O 1
ATOM 736 N N . GLY A 1 99 ? -4.405 8.245 -10.264 1.00 40.62 99 GLY A N 1
ATOM 737 C CA . GLY A 1 99 ? -3.247 9.133 -10.193 1.00 40.62 99 GLY A CA 1
ATOM 738 C C . GLY A 1 99 ? -3.592 10.596 -9.931 1.00 40.62 99 GLY A C 1
ATOM 739 O O . GLY A 1 99 ? -2.687 11.375 -9.668 1.00 40.62 99 GLY A O 1
ATOM 740 N N . LEU A 1 100 ? -4.871 10.980 -10.006 1.00 39.00 100 LEU A N 1
ATOM 741 C CA . LEU A 1 100 ? -5.246 12.391 -9.954 1.00 39.00 100 LEU A CA 1
ATOM 742 C C . LEU A 1 100 ? -5.737 12.877 -8.596 1.00 39.00 100 LEU A C 1
ATOM 744 O O . LEU A 1 100 ? -5.693 14.079 -8.398 1.00 39.00 100 LEU A O 1
ATOM 748 N N . GLY A 1 101 ? -6.177 12.022 -7.661 1.00 40.53 101 GLY A N 1
ATOM 749 C CA . GLY A 1 101 ? -6.667 12.473 -6.339 1.00 40.53 101 GLY A CA 1
ATOM 750 C C . GLY A 1 101 ? -7.708 13.609 -6.388 1.00 40.53 101 GLY A C 1
ATOM 751 O O . GLY A 1 101 ? -7.981 14.248 -5.375 1.00 40.53 101 GLY A O 1
ATOM 752 N N . ASP A 1 102 ? -8.261 13.867 -7.571 1.00 35.44 102 ASP A N 1
ATOM 753 C CA . ASP A 1 102 ? -8.983 15.068 -7.931 1.00 35.44 102 ASP A CA 1
ATOM 754 C C . ASP A 1 102 ? -10.354 14.623 -8.414 1.00 35.44 102 ASP A C 1
ATOM 756 O O . ASP A 1 102 ? -10.530 14.081 -9.505 1.00 35.44 102 ASP A O 1
ATOM 760 N N . PHE A 1 103 ? -11.338 14.820 -7.544 1.00 39.56 103 PHE A N 1
ATOM 761 C CA . PHE A 1 103 ? -12.738 14.543 -7.829 1.00 39.56 103 PHE A CA 1
ATOM 762 C C . PHE A 1 103 ? -13.365 15.597 -8.765 1.00 39.56 103 PHE A C 1
ATOM 764 O O . PHE A 1 103 ? -14.569 15.531 -9.007 1.00 39.56 103 PHE A O 1
ATOM 771 N N . SER A 1 104 ? -12.601 16.577 -9.272 1.00 37.53 104 SER A N 1
ATOM 772 C CA . SER A 1 104 ? -13.131 17.679 -10.088 1.00 37.53 104 SER A CA 1
ATOM 773 C C . SER A 1 104 ? -13.122 17.437 -11.605 1.00 37.53 104 SER A C 1
ATOM 775 O O . SER A 1 104 ? -13.846 18.127 -12.323 1.00 37.53 104 SER A O 1
ATOM 777 N N . PHE A 1 105 ? -12.420 16.412 -12.105 1.00 38.78 105 PHE A N 1
ATOM 778 C CA . PHE A 1 105 ? -12.428 16.041 -13.528 1.00 38.78 105 PHE A CA 1
ATOM 779 C C . PHE A 1 105 ? -13.169 14.725 -13.774 1.00 38.78 105 PHE A C 1
ATOM 781 O O . PHE A 1 105 ? -12.570 13.672 -13.974 1.00 38.78 105 PHE A O 1
ATOM 788 N N . VAL A 1 106 ? -14.500 14.792 -13.809 1.00 39.03 106 VAL A N 1
ATOM 789 C CA . VAL A 1 106 ? -15.344 13.703 -14.323 1.00 39.03 106 VAL A CA 1
ATOM 790 C C . VAL A 1 106 ? -16.160 14.242 -15.499 1.00 39.03 106 VAL A C 1
ATOM 792 O O . VAL A 1 106 ? -17.350 14.508 -15.368 1.00 39.03 106 VAL A O 1
ATOM 795 N N . SER A 1 107 ? -15.521 14.474 -16.653 1.00 36.69 107 SER A N 1
ATOM 796 C CA . SER A 1 107 ? -16.275 14.715 -17.899 1.00 36.69 107 SER A CA 1
ATOM 797 C C . SER A 1 107 ? -16.800 13.410 -18.502 1.00 36.69 107 SER A C 1
ATOM 799 O O . SER A 1 107 ? -17.820 13.413 -19.185 1.00 36.69 107 SER A O 1
ATOM 801 N N . GLU A 1 108 ? -16.156 12.282 -18.199 1.00 40.81 108 GLU A N 1
ATOM 802 C CA . GLU A 1 108 ? -16.645 10.949 -18.525 1.00 40.81 108 GLU A CA 1
ATOM 803 C C . GLU A 1 108 ? -16.920 10.198 -17.226 1.00 40.81 108 GLU A C 1
ATOM 805 O O . GLU A 1 108 ? -16.018 9.944 -16.428 1.00 40.81 108 GLU A O 1
ATOM 810 N N . GLY A 1 109 ? -18.191 9.867 -16.996 1.00 38.47 109 GLY A N 1
ATOM 811 C CA . GLY A 1 109 ? -18.583 9.016 -15.882 1.00 38.47 109 GLY A CA 1
ATOM 812 C C . GLY A 1 109 ? -17.848 7.665 -15.905 1.00 38.47 109 GLY A C 1
ATOM 813 O O . GLY A 1 109 ? -17.325 7.245 -16.941 1.00 38.47 109 GLY A O 1
ATOM 814 N N . PRO A 1 110 ? -17.806 6.955 -14.767 1.00 40.47 110 PRO A N 1
ATOM 815 C CA . PRO A 1 110 ? -17.157 5.652 -14.677 1.00 40.47 110 PRO A CA 1
ATOM 816 C C . PRO A 1 110 ? -17.766 4.669 -15.695 1.00 40.47 110 PRO A C 1
ATOM 818 O O . PRO A 1 110 ? -18.931 4.296 -15.584 1.00 40.47 110 PRO A O 1
ATOM 821 N N . LYS A 1 111 ? -16.982 4.254 -16.703 1.00 40.44 111 LYS A N 1
ATOM 822 C CA . LYS A 1 111 ? -17.400 3.266 -17.715 1.00 40.44 111 LYS A CA 1
ATOM 823 C C . LYS A 1 111 ? -17.557 1.888 -17.057 1.00 40.44 111 LYS A C 1
ATOM 825 O O . LYS A 1 111 ? -16.667 1.455 -16.327 1.00 40.44 111 LYS A O 1
ATOM 830 N N . GLU A 1 112 ? -18.659 1.192 -17.354 1.00 36.91 112 GLU A N 1
ATOM 831 C CA . GLU A 1 112 ? -19.081 -0.079 -16.722 1.00 36.91 112 GLU A CA 1
ATOM 832 C C . GLU A 1 112 ? -18.035 -1.210 -16.765 1.00 36.91 112 GLU A C 1
ATOM 834 O O . GLU A 1 112 ? -18.074 -2.113 -15.932 1.00 36.91 112 GLU A O 1
ATOM 839 N N . TRP A 1 113 ? -17.080 -1.147 -17.698 1.00 38.50 113 TRP A N 1
ATOM 840 C CA . TRP A 1 113 ? -16.054 -2.175 -17.925 1.00 38.50 113 TRP A CA 1
ATOM 841 C C . TRP A 1 113 ? -14.668 -1.814 -17.382 1.00 38.50 113 TRP A C 1
ATOM 843 O O . TRP A 1 113 ? -13.717 -2.581 -17.529 1.00 38.50 113 TRP A O 1
ATOM 853 N N . LEU A 1 114 ? -14.533 -0.656 -16.738 1.00 40.91 114 LEU A N 1
ATOM 854 C CA . LEU A 1 114 ? -13.334 -0.330 -15.979 1.00 40.91 114 LEU A CA 1
ATOM 855 C C . LEU A 1 114 ? -13.423 -1.080 -14.650 1.00 40.91 114 LEU A C 1
ATOM 857 O O . LEU A 1 114 ? -14.466 -1.062 -13.998 1.00 40.91 114 LEU A O 1
ATOM 861 N N . ARG A 1 115 ? -12.327 -1.687 -14.184 1.00 44.53 115 ARG A N 1
ATOM 862 C CA . ARG A 1 115 ? -12.217 -2.305 -12.841 1.00 44.53 115 ARG A CA 1
ATOM 863 C C . ARG A 1 115 ? -12.375 -1.292 -11.681 1.00 44.53 115 ARG A C 1
ATOM 865 O O . ARG A 1 115 ? -11.934 -1.539 -10.567 1.00 44.53 115 ARG A O 1
ATOM 872 N N . GLY A 1 116 ? -13.032 -0.156 -11.914 1.00 44.53 116 GLY A N 1
ATOM 873 C CA . GLY A 1 116 ? -13.287 0.953 -11.002 1.00 44.53 116 GLY A CA 1
ATOM 874 C C . GLY A 1 116 ? -14.334 0.682 -9.920 1.00 44.53 116 GLY A C 1
ATOM 875 O O . GLY A 1 116 ? -15.003 1.613 -9.484 1.00 44.53 116 GLY A O 1
ATOM 876 N N . ARG A 1 117 ? -14.453 -0.553 -9.422 1.00 50.66 117 ARG A N 1
ATOM 877 C CA . ARG A 1 117 ? -14.866 -0.766 -8.025 1.00 50.66 117 ARG A CA 1
ATOM 878 C C . ARG A 1 117 ? -13.585 -0.870 -7.199 1.00 50.66 117 ARG A C 1
ATOM 880 O O . ARG A 1 117 ? -13.138 -1.955 -6.859 1.00 50.66 117 ARG A O 1
ATOM 887 N N . LYS A 1 118 ? -12.969 0.294 -6.992 1.00 60.72 118 LYS A N 1
ATOM 888 C CA . LYS A 1 118 ? -11.554 0.486 -6.646 1.00 60.72 118 LYS A CA 1
ATOM 889 C C . LYS A 1 118 ? -11.119 0.080 -5.246 1.00 60.72 118 LYS A C 1
ATOM 891 O O . LYS A 1 118 ? -9.956 -0.258 -5.053 1.00 60.72 118 LYS A O 1
ATOM 896 N N . ARG A 1 119 ? -12.040 0.092 -4.283 1.00 67.00 119 ARG A N 1
ATOM 897 C CA . ARG A 1 119 ? -11.755 -0.342 -2.916 1.00 67.00 119 ARG A CA 1
ATOM 898 C C . ARG A 1 119 ? -11.710 -1.857 -2.850 1.00 67.00 119 ARG A C 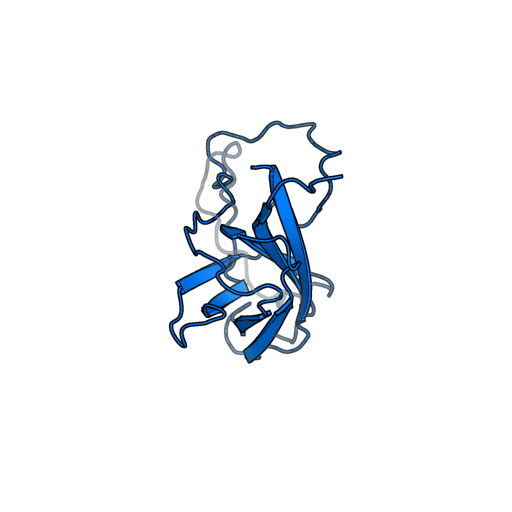1
ATOM 900 O O . ARG A 1 119 ? -12.726 -2.510 -3.088 1.00 67.00 119 ARG A O 1
ATOM 907 N N . TYR A 1 120 ? -10.559 -2.409 -2.475 1.00 76.81 120 TYR A N 1
ATOM 908 C CA . TYR A 1 120 ? -10.523 -3.786 -2.012 1.00 76.81 120 TYR A CA 1
ATOM 909 C C . TYR A 1 120 ? -11.287 -3.820 -0.687 1.00 76.81 120 TYR A C 1
ATOM 911 O O . TYR A 1 120 ? -10.863 -3.141 0.253 1.00 76.81 120 TYR A O 1
ATOM 919 N N . PRO A 1 121 ? -12.445 -4.498 -0.609 1.00 79.81 121 PRO A N 1
ATOM 920 C CA . PRO A 1 121 ? -13.251 -4.477 0.596 1.00 79.81 121 PRO A CA 1
ATOM 921 C C . PRO A 1 121 ? -12.482 -5.190 1.702 1.00 79.81 121 PRO A C 1
ATOM 923 O O . PRO A 1 121 ? -12.091 -6.348 1.567 1.00 79.81 121 PRO A O 1
ATOM 926 N N . VAL A 1 122 ? -12.270 -4.480 2.800 1.00 82.88 122 VAL A N 1
ATOM 927 C CA . VAL A 1 122 ? -11.633 -5.011 4.003 1.00 82.88 122 VAL A CA 1
ATOM 928 C C . VAL A 1 122 ? -12.625 -4.844 5.142 1.00 82.88 122 VAL A C 1
ATOM 930 O O . VAL A 1 122 ? -13.398 -3.894 5.164 1.00 82.88 122 VAL A O 1
ATOM 933 N N . ASN A 1 123 ? -12.642 -5.786 6.075 1.00 84.94 123 ASN A N 1
ATOM 934 C CA . ASN A 1 123 ? -13.437 -5.681 7.291 1.00 84.94 123 ASN A CA 1
ATOM 935 C C . ASN A 1 123 ? -12.520 -5.976 8.476 1.00 84.94 123 ASN A C 1
ATOM 937 O O . ASN A 1 123 ? -12.511 -7.086 9.002 1.00 84.94 123 ASN A O 1
ATOM 941 N N . LEU A 1 124 ? -11.688 -4.992 8.824 1.00 84.38 124 LEU A N 1
ATOM 942 C CA . LEU A 1 124 ? -10.712 -5.107 9.905 1.00 84.38 124 LEU A CA 1
ATOM 943 C C . LEU A 1 124 ? -11.069 -4.127 11.019 1.00 84.38 124 LEU A C 1
ATOM 945 O O . LEU A 1 124 ? -11.078 -2.913 10.810 1.00 84.38 124 LEU A O 1
ATOM 949 N N . ASN A 1 125 ? -11.361 -4.659 12.202 1.00 85.38 125 ASN A N 1
ATOM 950 C CA . ASN A 1 125 ? -11.640 -3.845 13.378 1.00 85.38 125 ASN A CA 1
ATOM 951 C C . ASN A 1 125 ? -10.346 -3.251 13.935 1.00 85.38 125 ASN A C 1
ATOM 953 O O . ASN A 1 125 ? -9.325 -3.926 14.004 1.00 85.38 125 ASN A O 1
ATOM 957 N N . VAL A 1 126 ? -10.433 -1.997 14.361 1.00 81.25 126 VAL A N 1
ATOM 958 C CA . VAL A 1 126 ? -9.372 -1.248 15.024 1.00 81.25 126 VAL A CA 1
ATOM 959 C C . VAL A 1 126 ? -9.740 -1.133 16.511 1.00 81.25 126 VAL A C 1
ATOM 961 O O . VAL A 1 126 ? -10.635 -0.360 16.861 1.00 81.25 126 VAL A O 1
ATOM 964 N N . PRO A 1 127 ? -9.116 -1.920 17.400 1.00 69.44 127 PRO A N 1
ATOM 965 C CA . PRO A 1 127 ? -9.394 -1.911 18.834 1.00 69.44 127 PRO A CA 1
ATOM 966 C C . PRO A 1 127 ? -8.662 -0.781 19.577 1.00 69.44 127 PRO A C 1
ATOM 968 O O . PRO A 1 127 ? -9.118 -0.350 20.638 1.00 69.44 127 PRO A O 1
ATOM 971 N N . THR A 1 128 ? -7.547 -0.286 19.035 1.00 66.88 128 THR A N 1
ATOM 972 C CA . THR A 1 128 ? -6.646 0.653 19.718 1.00 66.88 128 THR A CA 1
ATOM 973 C C . THR A 1 128 ? -6.957 2.117 19.369 1.00 66.88 128 THR A C 1
ATOM 975 O O . THR A 1 128 ? -7.358 2.435 18.256 1.00 66.88 128 THR A O 1
ATOM 978 N N . LYS A 1 129 ? -6.743 3.044 20.317 1.00 62.66 129 LYS A N 1
ATOM 979 C CA . LYS A 1 129 ? -6.993 4.496 20.157 1.00 62.66 129 LYS A CA 1
ATOM 980 C C . LYS A 1 129 ? -5.975 5.243 19.274 1.00 62.66 129 LYS A C 1
ATOM 982 O O . LYS A 1 129 ? -6.079 6.457 19.181 1.00 62.66 129 LYS A O 1
ATOM 987 N N . ALA A 1 130 ? -4.985 4.574 18.681 1.00 63.66 130 ALA A N 1
ATOM 988 C CA . ALA A 1 130 ? -4.019 5.148 17.730 1.00 63.66 130 ALA A CA 1
ATOM 989 C C . ALA A 1 130 ? -3.184 4.027 17.078 1.00 63.66 130 ALA A C 1
ATOM 991 O O . ALA A 1 130 ? -1.992 3.903 17.363 1.00 63.66 130 ALA A O 1
ATOM 992 N N . PRO A 1 131 ? -3.794 3.134 16.287 1.00 80.75 131 PRO A N 1
ATOM 993 C CA . PRO A 1 131 ? -3.045 2.041 15.688 1.00 80.75 131 PRO A CA 1
ATOM 994 C C . PRO A 1 131 ? -2.137 2.563 14.562 1.00 80.75 131 PRO A C 1
ATOM 996 O O . PRO A 1 131 ? -2.453 3.538 13.871 1.00 80.75 131 PRO A O 1
ATOM 999 N N . ILE A 1 132 ? -1.034 1.864 14.334 1.00 86.88 132 ILE A N 1
ATOM 1000 C CA . ILE A 1 132 ? -0.204 2.037 13.144 1.00 86.88 132 ILE A CA 1
ATOM 1001 C C . ILE A 1 132 ? -0.446 0.813 12.269 1.00 86.88 132 ILE A C 1
ATOM 1003 O O . ILE A 1 132 ? -0.359 -0.315 12.746 1.00 86.88 132 ILE A O 1
ATOM 1007 N N . LEU A 1 133 ? -0.795 1.036 11.004 1.00 88.50 133 LEU A N 1
ATOM 1008 C CA . LEU A 1 133 ? -0.806 -0.028 10.011 1.00 88.50 133 LEU A CA 1
ATOM 1009 C C . LEU A 1 133 ? 0.594 -0.193 9.455 1.00 88.50 133 LEU A C 1
ATOM 1011 O O . LEU A 1 133 ? 1.175 0.761 8.939 1.00 88.50 133 LEU A O 1
ATOM 1015 N N . GLU A 1 134 ? 1.101 -1.410 9.533 1.00 91.00 134 GLU A N 1
ATOM 1016 C CA . GLU A 1 134 ? 2.421 -1.756 9.031 1.00 91.00 134 GLU A CA 1
ATOM 1017 C C . GLU A 1 134 ? 2.282 -2.584 7.760 1.00 91.00 134 GLU A C 1
ATOM 1019 O O . GLU A 1 134 ? 1.283 -3.274 7.538 1.00 91.00 134 GLU A O 1
ATOM 1024 N N . GLY A 1 135 ? 3.262 -2.496 6.874 1.00 91.88 135 GLY A N 1
ATOM 1025 C CA . GLY A 1 135 ? 3.188 -3.218 5.620 1.00 91.88 135 GLY A CA 1
ATOM 1026 C C . GLY A 1 135 ? 4.465 -3.172 4.818 1.00 91.88 135 GLY A C 1
ATOM 1027 O O . GLY A 1 135 ? 5.429 -2.486 5.153 1.00 91.88 135 GLY A O 1
ATOM 1028 N N . TYR A 1 136 ? 4.447 -3.915 3.722 1.00 93.62 136 TYR A N 1
ATOM 1029 C CA . TYR A 1 136 ? 5.540 -3.953 2.774 1.00 93.62 136 TYR A CA 1
ATOM 1030 C C . TYR A 1 136 ? 5.014 -3.767 1.363 1.00 93.62 136 TYR A C 1
ATOM 1032 O O . TYR A 1 136 ? 4.033 -4.388 0.956 1.00 93.62 136 TYR A O 1
ATOM 1040 N N . TYR A 1 137 ? 5.717 -2.948 0.597 1.00 93.56 137 TYR A N 1
ATOM 1041 C CA . TYR A 1 137 ? 5.539 -2.835 -0.835 1.00 93.56 137 TYR A CA 1
ATOM 1042 C C . TYR A 1 137 ? 6.787 -3.354 -1.539 1.00 93.56 137 TYR A C 1
ATOM 1044 O O . TYR A 1 137 ? 7.899 -2.897 -1.276 1.00 93.56 137 TYR A O 1
ATOM 1052 N N . ARG A 1 138 ? 6.608 -4.322 -2.434 1.00 92.56 138 ARG A N 1
ATOM 1053 C CA . ARG A 1 138 ? 7.680 -4.865 -3.269 1.00 92.56 138 ARG A CA 1
ATOM 1054 C C . ARG A 1 138 ? 7.527 -4.322 -4.680 1.00 92.56 138 ARG A C 1
ATOM 1056 O O . ARG A 1 138 ? 6.547 -4.649 -5.352 1.00 92.56 138 ARG A O 1
ATOM 1063 N N . ASP A 1 139 ? 8.512 -3.548 -5.121 1.00 89.19 139 ASP A N 1
ATOM 1064 C CA . ASP A 1 139 ? 8.591 -3.093 -6.506 1.00 89.19 139 ASP A CA 1
ATOM 1065 C C . ASP A 1 139 ? 8.828 -4.278 -7.450 1.00 89.19 139 ASP A C 1
ATOM 1067 O O . ASP A 1 139 ? 9.703 -5.120 -7.224 1.00 89.19 139 ASP A O 1
ATOM 1071 N N . GLN A 1 140 ? 8.016 -4.346 -8.500 1.00 87.31 140 GLN A N 1
ATOM 1072 C CA . GLN A 1 140 ? 8.128 -5.323 -9.584 1.00 87.31 140 GLN A CA 1
ATOM 1073 C C . GLN A 1 140 ? 7.899 -4.654 -10.946 1.00 87.31 140 GLN A C 1
ATOM 1075 O O . GLN A 1 140 ? 7.596 -5.340 -11.924 1.00 87.31 140 GLN A O 1
ATOM 1080 N N . TRP A 1 141 ? 8.006 -3.323 -11.013 1.00 77.19 141 TRP A N 1
ATOM 1081 C CA . TRP A 1 141 ? 7.693 -2.580 -12.220 1.00 77.19 141 TRP A CA 1
ATOM 1082 C C . TRP A 1 141 ? 8.819 -2.757 -13.246 1.00 77.19 141 TRP A C 1
ATOM 1084 O O . TRP A 1 141 ? 9.976 -2.410 -13.005 1.00 77.19 141 TRP A O 1
ATOM 1094 N N . MET A 1 142 ? 8.442 -3.281 -14.418 1.00 67.50 142 MET A N 1
ATOM 1095 C 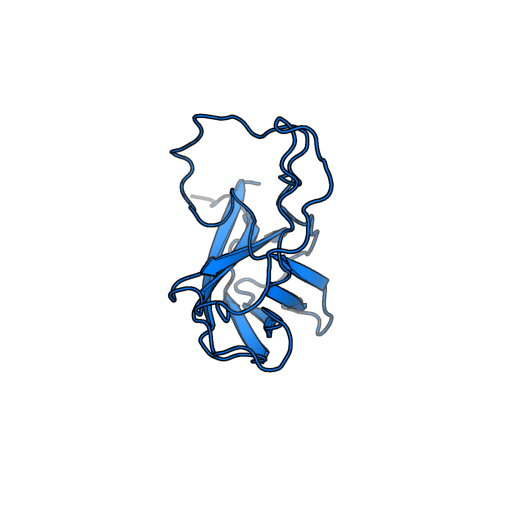CA . MET A 1 142 ? 9.306 -3.640 -15.551 1.00 67.50 142 MET A CA 1
ATOM 1096 C C . MET A 1 142 ? 10.215 -4.867 -15.294 1.00 67.50 142 MET A C 1
ATOM 1098 O O . MET A 1 142 ? 10.799 -5.006 -14.218 1.00 67.50 142 MET A O 1
ATOM 1102 N N . PRO A 1 143 ? 10.415 -5.748 -16.296 1.00 61.34 143 PRO A N 1
ATOM 1103 C CA . PRO A 1 143 ? 11.232 -6.963 -16.165 1.00 61.34 143 PRO A CA 1
ATOM 1104 C C . PRO A 1 143 ? 12.699 -6.669 -15.818 1.00 61.34 143 PRO A C 1
ATOM 1106 O O . PRO A 1 143 ? 13.204 -5.578 -16.095 1.00 61.34 143 PRO A O 1
ATOM 1109 N N . GLU A 1 144 ? 13.384 -7.632 -15.191 1.00 56.94 144 GLU A N 1
ATOM 1110 C CA . GLU A 1 144 ? 14.788 -7.524 -14.761 1.00 56.94 144 GLU A CA 1
ATOM 1111 C C . GLU A 1 144 ? 15.698 -6.972 -15.882 1.00 56.94 144 GLU A C 1
ATOM 1113 O O . GLU A 1 144 ? 15.628 -7.418 -17.024 1.00 56.94 144 GLU A O 1
ATOM 1118 N N . GLY A 1 145 ? 16.521 -5.961 -15.566 1.00 57.81 145 GLY A N 1
ATOM 1119 C CA . GLY A 1 145 ? 17.475 -5.343 -16.507 1.00 57.81 145 GLY A CA 1
ATOM 1120 C C . GLY A 1 145 ? 17.093 -3.972 -17.092 1.00 57.81 145 GLY A C 1
ATOM 1121 O O . GLY A 1 145 ? 17.952 -3.312 -17.668 1.00 57.81 145 GLY A O 1
ATOM 1122 N N . GLY A 1 146 ? 15.847 -3.508 -16.931 1.00 67.00 146 GLY A N 1
ATOM 1123 C CA . GLY A 1 146 ? 15.462 -2.120 -17.261 1.00 67.00 146 GLY A CA 1
ATOM 1124 C C . GLY A 1 146 ? 16.031 -1.068 -16.284 1.00 67.00 146 GLY A C 1
ATOM 1125 O O . GLY A 1 146 ? 16.369 -1.437 -15.156 1.00 67.00 146 GLY A O 1
ATOM 1126 N N . PRO A 1 147 ? 16.120 0.216 -16.684 1.00 72.19 147 PRO A N 1
ATOM 1127 C CA . PRO A 1 147 ? 16.685 1.286 -15.856 1.00 72.19 147 PRO A CA 1
ATOM 1128 C C . PRO A 1 147 ? 15.810 1.613 -14.643 1.00 72.19 147 PRO A C 1
ATOM 1130 O O . PRO A 1 147 ? 14.621 1.290 -14.615 1.00 72.19 147 PRO A O 1
ATOM 1133 N N . ASP A 1 148 ? 16.409 2.272 -13.649 1.00 80.00 148 ASP A N 1
ATOM 1134 C CA . ASP A 1 148 ? 15.681 2.766 -12.484 1.00 80.00 148 ASP A CA 1
ATOM 1135 C C . ASP A 1 148 ? 14.640 3.807 -12.913 1.00 80.00 148 ASP A C 1
ATOM 1137 O O . ASP A 1 148 ? 14.942 4.763 -13.632 1.00 80.00 148 ASP A O 1
ATOM 1141 N N . ILE A 1 149 ? 13.408 3.607 -12.454 1.00 80.44 149 ILE A N 1
ATOM 1142 C CA . ILE A 1 149 ? 12.304 4.547 -12.620 1.00 80.44 149 ILE A CA 1
ATOM 1143 C C . ILE A 1 149 ? 11.932 5.131 -11.262 1.00 80.44 149 ILE A C 1
ATOM 1145 O O . ILE A 1 149 ? 12.000 4.456 -10.232 1.00 80.44 149 ILE A O 1
ATOM 1149 N N . THR A 1 150 ? 11.510 6.391 -11.277 1.00 84.44 150 THR A N 1
ATOM 1150 C CA . THR A 1 150 ? 10.993 7.075 -10.096 1.00 84.44 150 THR A CA 1
ATOM 1151 C C . THR A 1 150 ? 9.491 7.214 -10.231 1.00 84.44 150 THR A C 1
ATOM 1153 O O . THR A 1 150 ? 8.992 7.784 -11.202 1.00 84.44 150 THR A O 1
ATOM 1156 N N . TYR A 1 151 ? 8.761 6.723 -9.243 1.00 83.81 151 TYR A N 1
ATOM 1157 C CA . TYR A 1 151 ? 7.316 6.841 -9.174 1.00 83.81 151 TYR A CA 1
ATOM 1158 C C . TYR A 1 151 ? 6.855 7.035 -7.732 1.00 83.81 151 TYR A C 1
ATOM 1160 O O . TYR A 1 151 ? 7.567 6.737 -6.774 1.00 83.81 151 TYR A O 1
ATOM 1168 N N . GLN A 1 152 ? 5.648 7.554 -7.585 1.00 86.62 152 GLN A N 1
ATOM 1169 C CA . GLN A 1 152 ? 4.978 7.736 -6.313 1.00 86.62 152 GLN A CA 1
ATOM 1170 C C . GLN A 1 152 ? 3.961 6.620 -6.118 1.00 86.62 152 GLN A C 1
ATOM 1172 O O . GLN A 1 152 ? 3.071 6.454 -6.945 1.00 86.62 152 GLN A O 1
ATOM 1177 N N . LEU A 1 153 ? 4.085 5.867 -5.032 1.00 87.50 153 LEU A N 1
ATOM 1178 C CA . LEU A 1 153 ? 3.067 4.954 -4.536 1.00 87.50 153 LEU A CA 1
ATOM 1179 C C . LEU A 1 153 ? 2.066 5.757 -3.701 1.00 87.50 153 LEU A C 1
ATOM 1181 O O . LEU A 1 153 ? 2.453 6.390 -2.725 1.00 87.50 153 LEU A O 1
ATOM 1185 N N . ASN A 1 154 ? 0.788 5.712 -4.063 1.00 85.75 154 ASN A N 1
ATOM 1186 C CA . ASN A 1 154 ? -0.309 6.238 -3.261 1.00 85.75 154 ASN A CA 1
ATOM 1187 C C . ASN A 1 154 ? -1.080 5.070 -2.648 1.00 85.75 154 ASN A C 1
ATOM 1189 O O . ASN A 1 154 ? -1.551 4.181 -3.356 1.00 85.75 154 ASN A O 1
ATOM 1193 N N . LEU A 1 155 ? -1.245 5.102 -1.336 1.00 86.25 155 LEU A N 1
ATOM 1194 C CA . LEU A 1 155 ? -2.039 4.161 -0.567 1.00 86.25 155 LEU A CA 1
ATOM 1195 C C . LEU A 1 155 ? -3.203 4.923 0.063 1.00 86.25 155 LEU A C 1
ATOM 1197 O O . LEU A 1 155 ? -2.991 5.860 0.828 1.00 86.25 155 LEU A O 1
ATOM 1201 N N . ILE A 1 156 ? -4.430 4.526 -0.261 1.00 86.25 156 ILE A N 1
ATOM 1202 C CA . ILE A 1 156 ? -5.652 5.118 0.281 1.00 86.25 156 ILE A CA 1
ATOM 1203 C C . ILE A 1 156 ? -6.302 4.097 1.205 1.00 86.25 156 ILE A C 1
ATOM 1205 O O . ILE A 1 156 ? -6.650 2.994 0.786 1.00 86.25 156 ILE A O 1
ATOM 1209 N N . ILE A 1 157 ? -6.468 4.466 2.470 1.00 86.19 157 ILE A N 1
ATOM 1210 C CA . ILE A 1 157 ? -7.062 3.605 3.492 1.00 86.19 157 ILE A CA 1
ATOM 1211 C C . ILE A 1 157 ? -8.395 4.204 3.902 1.00 86.19 157 ILE A C 1
ATOM 1213 O O . ILE A 1 157 ? -8.445 5.272 4.512 1.00 86.19 157 ILE A O 1
ATOM 1217 N N . TRP A 1 158 ? -9.471 3.499 3.574 1.00 86.69 158 TRP A N 1
ATOM 1218 C CA . TRP A 1 158 ? -10.831 3.858 3.942 1.00 86.69 158 TRP A CA 1
ATOM 1219 C C . TRP A 1 158 ? -11.168 3.281 5.309 1.00 86.69 158 TRP A C 1
ATOM 1221 O O . TRP A 1 158 ? -11.016 2.079 5.545 1.00 86.69 158 TRP A O 1
ATOM 1231 N N . TYR A 1 159 ? -11.681 4.122 6.198 1.00 86.38 159 TYR A N 1
ATOM 1232 C CA . TYR A 1 159 ? -12.068 3.726 7.542 1.00 86.38 159 TYR A CA 1
ATOM 1233 C C . TYR A 1 159 ? -13.388 4.361 7.973 1.00 86.38 159 TYR A C 1
ATOM 1235 O O . TYR A 1 159 ? -13.784 5.439 7.532 1.00 86.38 159 TYR A O 1
ATOM 1243 N N . GLU A 1 160 ? -14.072 3.683 8.883 1.00 87.50 160 GLU A N 1
ATOM 1244 C CA . GLU A 1 160 ? -15.196 4.234 9.619 1.00 87.50 160 GLU A CA 1
ATOM 1245 C C . GLU A 1 160 ? -14.702 4.885 10.903 1.00 87.50 160 GLU A C 1
ATOM 1247 O O . GLU A 1 160 ? -14.018 4.261 11.723 1.00 87.50 160 GLU A O 1
ATOM 1252 N N . ALA A 1 161 ? -15.097 6.139 11.095 1.00 82.56 161 ALA A N 1
ATOM 1253 C CA . ALA A 1 161 ? -14.852 6.870 12.323 1.00 82.56 161 ALA A CA 1
ATOM 1254 C C . ALA A 1 161 ? -16.083 6.864 13.235 1.00 82.56 161 ALA A C 1
ATOM 1256 O O . ALA A 1 161 ? -17.236 6.936 12.772 1.00 82.56 161 ALA A O 1
ATOM 1257 N N . THR A 1 162 ? -15.843 6.870 14.548 1.00 79.19 162 THR A N 1
ATOM 1258 C CA . THR A 1 162 ? -16.868 7.318 15.496 1.00 79.19 162 THR A CA 1
ATOM 1259 C C . THR A 1 162 ? -17.250 8.766 15.212 1.00 79.19 162 THR A C 1
ATOM 1261 O O . THR A 1 162 ? -16.362 9.583 14.954 1.00 79.19 162 THR A O 1
ATOM 1264 N N . PRO A 1 163 ? -18.549 9.113 15.258 1.00 67.31 163 PRO A N 1
ATOM 1265 C CA . PRO A 1 163 ? -18.929 10.516 15.307 1.00 67.31 163 PRO A CA 1
ATOM 1266 C C . PRO A 1 163 ? -18.256 11.154 16.530 1.00 67.31 163 PRO A C 1
ATOM 1268 O O . PRO A 1 163 ? -18.236 10.554 17.602 1.00 67.31 163 PRO A O 1
ATOM 1271 N N . TYR A 1 164 ? -17.663 12.333 16.342 1.00 59.69 164 TYR A N 1
ATOM 1272 C CA . TYR A 1 164 ? -17.244 13.175 17.459 1.00 59.69 164 TYR A CA 1
ATOM 1273 C C . TYR A 1 164 ? -18.488 13.461 18.307 1.00 59.69 164 TYR A C 1
ATOM 1275 O O . TYR A 1 164 ? -19.437 14.055 17.788 1.00 59.69 164 TYR A O 1
ATOM 1283 N N . ASP A 1 165 ? -18.479 13.066 19.579 1.00 50.84 165 ASP A N 1
ATOM 1284 C CA . ASP A 1 165 ? -19.292 13.772 20.566 1.00 50.84 165 ASP A CA 1
ATOM 1285 C C . ASP A 1 165 ? -18.681 15.174 20.669 1.00 50.84 165 ASP A C 1
ATOM 1287 O O . ASP A 1 165 ? -17.494 15.321 20.974 1.00 50.84 165 ASP A O 1
ATOM 1291 N N . LYS A 1 166 ? -19.454 16.174 20.240 1.00 42.50 166 LYS A N 1
ATOM 1292 C CA . LYS A 1 166 ? -19.086 17.590 20.329 1.00 42.50 166 LYS A CA 1
ATOM 1293 C C . LYS A 1 166 ? -19.030 18.046 21.778 1.00 42.50 166 LYS A C 1
ATOM 1295 O O . LYS A 1 166 ? -19.928 17.632 22.542 1.00 42.50 166 LYS A O 1
#

Foldseek 3Di:
DDKDKDKDKDKAFFAQDKDKDKAKDALQFFWFFFKFKEKFFPDDDPDDPPPDDPPPDPPDDPVDDDDDWFFFWKKWKAAQPDRDTQDIDTYTHDPVPPHPPDPPDCPDDDDPPRPPVGTPTGTGTDPGSMGMMIIIITGPGDDPPDDTTMMMMMMMTMGDGDPDPD

Radius of gyration: 18.62 Å; chains: 1; bounding box: 38×29×56 Å